Protein AF-A0A5E4GLJ3-F1 (afdb_monomer_lite)

Organism: Prunus dulcis (NCBI:txid3755)

Foldseek 3Di:
DLVVLVVDPVQAPVVQLVVQLVVDPDPVSSLVSSLVSLCQQAQVDDADLQGGHPCGRVNHGNHRVCCCQQVVVLVVLVVVQVVVCVVVVHDRPNRVSRNVSRVSSVVRSND

Structure (mmCIF, N/CA/C/O backbone):
data_AF-A0A5E4GLJ3-F1
#
_entry.id   AF-A0A5E4GLJ3-F1
#
loop_
_atom_site.group_PDB
_atom_site.id
_atom_site.type_symbol
_atom_site.label_atom_id
_atom_site.label_alt_id
_atom_site.label_comp_id
_atom_site.label_asym_id
_atom_site.label_entity_id
_atom_site.label_seq_id
_atom_site.pdbx_PDB_ins_code
_atom_site.Cartn_x
_atom_site.Cartn_y
_atom_site.Cartn_z
_atom_site.occupancy
_atom_site.B_iso_or_equiv
_atom_site.auth_seq_id
_atom_site.auth_comp_id
_atom_site.auth_asym_id
_atom_site.auth_atom_id
_atom_site.pdbx_PDB_model_num
ATOM 1 N N . MET A 1 1 ? -8.392 -13.514 -8.038 1.00 91.56 1 MET A N 1
ATOM 2 C CA . MET A 1 1 ? -7.727 -13.614 -6.720 1.00 91.56 1 MET A CA 1
ATOM 3 C C . MET A 1 1 ? -8.445 -12.783 -5.664 1.00 91.56 1 MET A C 1
ATOM 5 O O . MET A 1 1 ? -8.889 -13.377 -4.698 1.00 91.56 1 MET A O 1
ATOM 9 N N . ASP A 1 2 ? -8.632 -11.467 -5.840 1.00 94.38 2 ASP A N 1
ATOM 10 C CA . ASP A 1 2 ? -9.341 -10.635 -4.840 1.00 94.38 2 ASP A CA 1
ATOM 11 C C . ASP A 1 2 ? -10.754 -11.165 -4.513 1.00 94.38 2 ASP A C 1
ATOM 13 O O . ASP A 1 2 ? -11.075 -11.374 -3.351 1.00 94.38 2 ASP A O 1
ATOM 17 N N . THR A 1 3 ? -11.525 -11.554 -5.537 1.00 96.38 3 THR A N 1
ATOM 18 C CA . THR A 1 3 ? -12.841 -12.208 -5.386 1.00 96.38 3 THR A CA 1
ATOM 19 C C . THR A 1 3 ? -12.806 -13.492 -4.555 1.00 96.38 3 THR A C 1
ATOM 21 O O . THR A 1 3 ? -13.757 -13.768 -3.841 1.00 96.38 3 THR A O 1
ATOM 24 N N . LEU A 1 4 ? -11.724 -14.274 -4.629 1.00 97.19 4 LEU A N 1
ATOM 25 C CA . LEU A 1 4 ? -11.583 -15.500 -3.835 1.00 97.19 4 LEU A CA 1
ATOM 26 C C . LEU A 1 4 ? -11.327 -15.166 -2.360 1.00 97.19 4 LEU A C 1
ATOM 28 O O . LEU A 1 4 ? -11.896 -15.796 -1.477 1.00 97.19 4 LEU A O 1
ATOM 32 N N . LEU A 1 5 ? -10.490 -14.158 -2.096 1.00 97.25 5 LEU A N 1
ATOM 33 C CA . LEU A 1 5 ? -10.228 -13.670 -0.739 1.00 97.25 5 LEU A CA 1
ATOM 34 C C . LEU A 1 5 ? -11.485 -13.053 -0.111 1.00 97.25 5 LEU A C 1
ATOM 36 O O . LEU A 1 5 ? -11.683 -13.165 1.092 1.00 97.25 5 LEU A O 1
ATOM 40 N N . ALA A 1 6 ? -12.363 -12.464 -0.926 1.00 97.38 6 ALA A N 1
ATOM 41 C CA . ALA A 1 6 ? -13.636 -11.910 -0.473 1.00 97.38 6 ALA A CA 1
ATOM 42 C C . ALA A 1 6 ? -14.611 -12.965 0.092 1.00 97.38 6 ALA A C 1
ATOM 44 O O . ALA A 1 6 ? -15.587 -12.601 0.738 1.00 97.38 6 ALA A O 1
ATOM 45 N N . CYS A 1 7 ? -14.369 -14.261 -0.135 1.00 97.44 7 CYS A N 1
ATOM 46 C CA . CYS A 1 7 ? -15.254 -15.340 0.310 1.00 97.44 7 CYS A CA 1
ATOM 47 C C . CYS A 1 7 ? -15.094 -15.727 1.791 1.00 97.44 7 CYS A C 1
ATOM 49 O O . CYS A 1 7 ? -15.768 -16.652 2.239 1.00 97.44 7 CYS A O 1
ATOM 51 N N . HIS A 1 8 ? -14.195 -15.087 2.544 1.00 96.56 8 HIS A N 1
ATOM 52 C CA . HIS A 1 8 ? -13.968 -15.415 3.950 1.00 96.56 8 HIS A CA 1
ATOM 53 C C . HIS A 1 8 ? -13.561 -14.176 4.758 1.00 96.56 8 HIS A C 1
ATOM 55 O O . HIS A 1 8 ? -12.593 -13.495 4.418 1.00 96.56 8 HIS A O 1
ATOM 61 N N . ASP A 1 9 ? -14.237 -13.939 5.884 1.00 94.94 9 ASP A N 1
ATOM 62 C CA . ASP A 1 9 ? -14.085 -12.723 6.700 1.00 94.94 9 ASP A CA 1
ATOM 63 C C . ASP A 1 9 ? -12.646 -12.468 7.170 1.00 94.94 9 ASP A C 1
ATOM 65 O O . ASP A 1 9 ? -12.176 -11.331 7.187 1.00 94.94 9 ASP A O 1
ATOM 69 N N . GLY A 1 10 ? -11.900 -13.535 7.476 1.00 96.31 10 GLY A N 1
ATOM 70 C CA . GLY A 1 10 ? -10.483 -13.463 7.861 1.00 96.31 10 GLY A CA 1
ATOM 71 C C . GLY A 1 10 ? -9.532 -12.917 6.782 1.00 96.31 10 GLY A C 1
ATOM 72 O O . GLY A 1 10 ? -8.367 -12.643 7.077 1.00 96.31 10 GLY A O 1
ATOM 73 N N . PHE A 1 11 ? -10.009 -12.746 5.545 1.00 97.88 11 PHE A N 1
ATOM 74 C CA . PHE A 1 11 ? -9.249 -12.156 4.447 1.00 97.88 11 PHE A CA 1
ATOM 75 C C . PHE A 1 11 ? -9.824 -10.820 3.966 1.00 97.88 11 PHE A C 1
ATOM 77 O O . PHE A 1 11 ? -9.470 -10.364 2.882 1.00 97.88 11 PHE A O 1
ATOM 84 N N . LEU A 1 12 ? -10.686 -10.160 4.736 1.00 98.12 12 LEU A N 1
ATOM 85 C CA . LEU A 1 12 ? -11.225 -8.852 4.369 1.00 98.12 12 LEU A CA 1
ATOM 86 C C . LEU A 1 12 ? -10.387 -7.719 4.977 1.00 98.12 12 LEU A C 1
ATOM 88 O O . LEU A 1 12 ? -10.102 -7.712 6.171 1.00 98.12 12 LEU A O 1
ATOM 92 N N . LEU A 1 13 ? -10.044 -6.708 4.171 1.00 98.00 13 LEU A N 1
ATOM 93 C CA . LEU A 1 13 ? -9.385 -5.491 4.665 1.00 98.00 13 LEU A CA 1
ATOM 94 C C . LEU A 1 13 ? -10.318 -4.642 5.546 1.00 98.00 13 LEU A C 1
ATOM 96 O O . LEU A 1 13 ? -9.864 -4.019 6.501 1.00 98.00 13 LEU A O 1
ATOM 100 N N . GLY A 1 14 ? -11.614 -4.608 5.222 1.00 97.50 14 GLY A N 1
ATOM 101 C CA . GLY A 1 14 ? -12.604 -3.763 5.900 1.00 97.50 14 GLY A CA 1
ATOM 102 C C . GLY A 1 14 ? -12.608 -3.934 7.424 1.00 97.50 14 GLY A C 1
ATOM 103 O O . GLY A 1 14 ? -12.381 -2.952 8.123 1.00 97.50 14 GLY A O 1
ATOM 104 N N . PRO A 1 15 ? -12.769 -5.158 7.960 1.00 97.88 15 PRO A N 1
ATOM 105 C CA . PRO A 1 15 ? -12.748 -5.399 9.402 1.00 97.88 15 PRO A CA 1
ATOM 106 C C . PRO A 1 15 ? -11.505 -4.863 10.121 1.00 97.88 15 PRO A C 1
ATOM 108 O O . PRO A 1 15 ? -11.629 -4.359 11.235 1.00 97.88 15 PRO A O 1
ATOM 111 N N . TRP A 1 16 ? -10.323 -4.924 9.499 1.00 97.88 16 TRP A N 1
ATOM 112 C CA . TRP A 1 16 ? -9.094 -4.359 10.065 1.00 97.88 16 TRP A CA 1
ATOM 113 C C . TRP A 1 16 ? -9.168 -2.834 10.194 1.00 97.88 16 TRP A C 1
ATOM 115 O O . TRP A 1 16 ? -8.916 -2.294 11.271 1.00 97.88 16 TRP A O 1
ATOM 125 N N . LEU A 1 17 ? -9.561 -2.148 9.118 1.00 97.81 17 LEU A N 1
ATOM 126 C CA . LEU A 1 17 ? -9.660 -0.687 9.100 1.00 97.81 17 LEU A CA 1
ATOM 127 C C . LEU A 1 17 ? -10.767 -0.183 10.032 1.00 97.81 17 LEU A C 1
ATOM 129 O O . LEU A 1 17 ? -10.545 0.734 10.816 1.00 97.81 17 LEU A O 1
ATOM 133 N N . GLU A 1 18 ? -11.934 -0.826 10.005 1.00 98.12 18 GLU A N 1
ATOM 134 C CA . GLU A 1 18 ? -13.056 -0.475 10.879 1.00 98.12 18 GLU A CA 1
ATOM 135 C C . GLU A 1 18 ? -12.731 -0.713 12.357 1.00 98.12 18 GLU A C 1
ATOM 137 O O . GLU A 1 18 ? -13.144 0.063 13.216 1.00 98.12 18 GLU A O 1
ATOM 142 N N . SER A 1 19 ? -11.961 -1.756 12.678 1.00 98.00 19 SER A N 1
ATOM 143 C CA . SER A 1 19 ? -11.528 -1.995 14.060 1.00 98.00 19 SER A CA 1
ATOM 144 C C . SER A 1 19 ? -10.575 -0.909 14.552 1.00 98.00 19 SER A C 1
ATOM 146 O O . SER A 1 19 ? -10.700 -0.486 15.696 1.00 98.00 19 SER A O 1
ATOM 148 N N . ALA A 1 20 ? -9.664 -0.426 13.699 1.00 98.06 20 ALA A N 1
ATOM 149 C CA . ALA A 1 20 ? -8.774 0.679 14.045 1.00 98.06 20 ALA A CA 1
ATOM 150 C C . ALA A 1 20 ? -9.557 1.979 14.278 1.00 98.06 20 ALA A C 1
ATOM 152 O O . ALA A 1 20 ? -9.369 2.632 15.301 1.00 98.06 20 ALA A O 1
ATOM 153 N N . LYS A 1 21 ? -10.487 2.316 13.380 1.00 98.00 21 LYS A N 1
ATOM 154 C CA . LYS A 1 21 ? -11.320 3.521 13.488 1.00 98.00 21 LYS A CA 1
ATOM 155 C C . LYS A 1 21 ? -12.201 3.552 14.729 1.00 98.00 21 LYS A C 1
ATOM 157 O O . LYS A 1 21 ? -12.317 4.590 15.363 1.00 98.00 21 LYS A O 1
ATOM 162 N N . LYS A 1 22 ? -12.758 2.410 15.141 1.00 98.38 22 LYS A N 1
ATOM 163 C CA . LYS A 1 22 ? -13.583 2.303 16.360 1.00 98.38 22 LYS A CA 1
ATOM 164 C C . LYS A 1 22 ? -12.847 2.652 17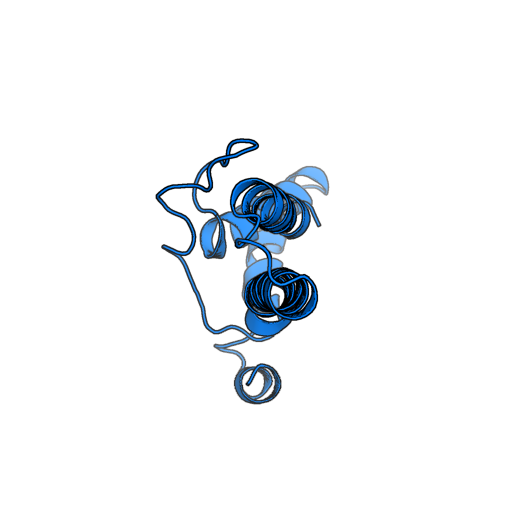.657 1.00 98.38 22 LYS A C 1
ATOM 166 O O . LYS A 1 22 ? -13.502 2.822 18.680 1.00 98.38 22 LYS A O 1
ATOM 171 N N . LEU A 1 23 ? -11.515 2.720 17.638 1.00 98.25 23 LEU A N 1
ATOM 172 C CA . LEU A 1 23 ? -10.717 3.146 18.790 1.00 98.25 23 LEU A CA 1
ATOM 173 C C . LEU A 1 23 ? -10.611 4.675 18.905 1.00 98.25 23 LEU A C 1
ATOM 175 O O . LEU A 1 23 ? -10.150 5.163 19.936 1.00 98.25 23 LEU A O 1
ATOM 179 N N . ALA A 1 24 ? -10.987 5.419 17.863 1.00 98.31 24 ALA A N 1
ATOM 180 C CA . ALA A 1 24 ? -10.898 6.871 17.827 1.00 98.31 24 ALA A CA 1
ATOM 181 C C . ALA A 1 24 ? -11.972 7.540 18.697 1.00 98.31 24 ALA A C 1
ATOM 183 O O . ALA A 1 24 ? -13.084 7.034 18.847 1.00 98.31 24 ALA A O 1
ATOM 184 N N . GLN A 1 25 ? -11.632 8.702 19.254 1.00 98.25 25 GLN A N 1
ATOM 185 C CA . GLN A 1 25 ? -12.533 9.535 20.060 1.00 98.25 25 GLN A CA 1
ATOM 186 C C . GLN A 1 25 ? -13.119 10.714 19.272 1.00 98.25 25 GLN A C 1
ATOM 188 O O . GLN A 1 25 ? -14.099 11.315 19.708 1.00 98.25 25 GLN A O 1
ATOM 193 N N . ASP A 1 26 ? -12.528 11.036 18.122 1.00 98.19 26 ASP A N 1
ATOM 194 C CA . ASP A 1 26 ? -12.920 12.127 17.235 1.00 98.19 26 ASP A CA 1
ATOM 195 C C . ASP A 1 26 ? -12.529 11.819 15.775 1.00 98.19 26 ASP A C 1
ATOM 197 O O . ASP A 1 26 ? -11.817 10.850 15.491 1.00 98.19 26 ASP A O 1
ATOM 201 N N . GLU A 1 27 ? -13.003 12.646 14.840 1.00 97.50 27 GLU A N 1
ATOM 202 C CA . GLU A 1 27 ? -12.769 12.464 13.399 1.00 97.50 27 GLU A CA 1
ATOM 203 C C . GLU A 1 27 ? -11.288 12.555 13.000 1.00 97.50 27 GLU A C 1
ATOM 205 O O . GLU A 1 27 ? -10.875 11.971 11.995 1.00 97.50 27 GLU A O 1
ATOM 210 N N . GLU A 1 28 ? -10.477 1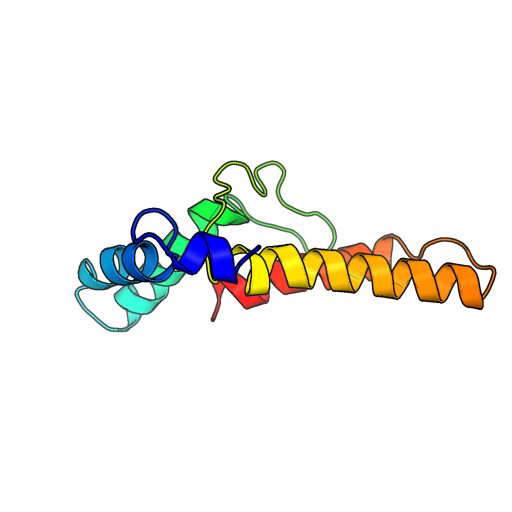3.305 13.747 1.00 97.50 28 GLU A N 1
ATOM 211 C CA . GLU A 1 28 ? -9.055 13.452 13.439 1.00 97.50 28 GLU A CA 1
ATOM 212 C C . GLU A 1 28 ? -8.294 12.187 13.841 1.00 97.50 28 GLU A C 1
ATOM 214 O O . GLU A 1 28 ? -7.493 11.656 13.066 1.00 97.50 28 GLU A O 1
ATOM 219 N N . GLN A 1 29 ? -8.613 11.633 15.012 1.00 97.94 29 GLN A N 1
ATOM 220 C CA . GLN A 1 29 ? -8.122 10.329 15.432 1.00 97.94 29 GLN A CA 1
ATOM 221 C C . GLN A 1 29 ? -8.592 9.212 14.501 1.00 97.94 29 GLN A C 1
ATOM 223 O O . GLN A 1 29 ? -7.808 8.311 14.219 1.00 97.94 29 GLN A O 1
ATOM 228 N N . GLU A 1 30 ? -9.823 9.266 13.985 1.00 97.94 30 GLU A N 1
ATOM 229 C CA . GLU A 1 30 ? -10.336 8.264 13.045 1.00 97.94 30 GLU A CA 1
ATOM 230 C C . GLU A 1 30 ? -9.459 8.192 11.788 1.00 97.94 30 GLU A C 1
ATOM 232 O O . GLU A 1 30 ? -8.973 7.116 11.422 1.00 97.94 30 GLU A O 1
ATOM 237 N N . LYS A 1 31 ? -9.163 9.352 11.185 1.00 96.50 31 LYS A N 1
ATOM 238 C CA . LYS A 1 31 ? -8.255 9.461 10.031 1.00 96.50 31 LYS A CA 1
ATOM 239 C C . LYS A 1 31 ? -6.848 8.984 10.374 1.00 96.50 31 LYS A C 1
ATOM 241 O O . LYS A 1 31 ? -6.254 8.219 9.613 1.00 96.50 31 LYS A O 1
ATOM 2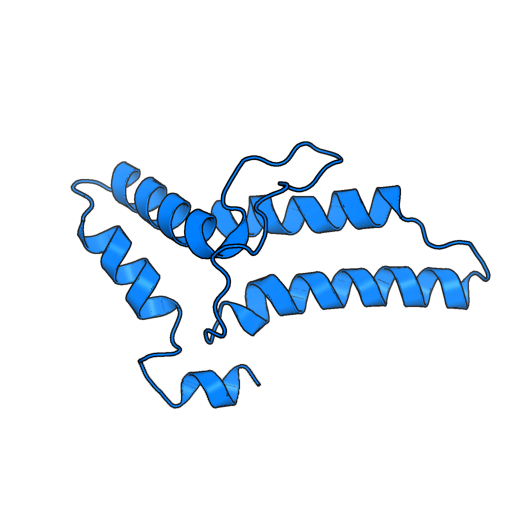46 N N . GLN A 1 32 ? -6.314 9.397 11.525 1.00 96.88 32 GLN A N 1
ATOM 247 C CA . GLN A 1 32 ? -4.978 8.992 11.965 1.00 96.88 32 GLN A CA 1
ATOM 248 C C . GLN A 1 32 ? -4.888 7.477 12.199 1.00 96.88 32 GLN A C 1
ATOM 250 O O . GLN A 1 32 ? -3.878 6.853 11.870 1.00 96.88 32 GLN A O 1
ATOM 255 N N . PHE A 1 33 ? -5.926 6.861 12.761 1.00 97.81 33 PHE A N 1
ATOM 256 C CA . PHE A 1 33 ? -5.944 5.432 13.067 1.00 97.81 33 PHE A CA 1
ATOM 257 C C . PHE A 1 33 ? -6.138 4.589 11.812 1.00 97.81 33 PHE A C 1
ATOM 259 O O . PHE A 1 33 ? -5.463 3.567 11.671 1.00 97.81 33 PHE A O 1
ATOM 266 N N . GLU A 1 34 ? -6.959 5.035 10.860 1.00 97.38 34 GLU A N 1
ATOM 267 C CA . GLU A 1 34 ? -7.020 4.402 9.544 1.00 97.38 34 GLU A CA 1
ATOM 268 C C . GLU A 1 34 ? -5.670 4.517 8.811 1.00 97.38 34 GLU A C 1
ATOM 270 O O . GLU A 1 34 ? -5.160 3.513 8.299 1.00 97.38 34 GLU A O 1
ATOM 275 N N . TRP A 1 35 ? -5.028 5.692 8.840 1.00 95.69 35 TRP A N 1
ATOM 276 C CA . TRP A 1 35 ? -3.688 5.889 8.276 1.00 95.69 35 TRP A CA 1
ATOM 277 C C . TRP A 1 35 ? -2.650 4.955 8.921 1.00 95.69 35 TRP A C 1
ATOM 279 O O . TRP A 1 35 ? -1.875 4.306 8.209 1.00 95.69 35 TRP A O 1
ATOM 289 N N . ASN A 1 36 ? -2.664 4.812 10.252 1.00 95.94 36 ASN A N 1
ATOM 290 C CA . ASN A 1 36 ? -1.793 3.887 10.987 1.00 95.94 36 ASN A CA 1
ATOM 291 C C . ASN A 1 36 ? -2.034 2.432 10.547 1.00 95.94 36 ASN A C 1
ATOM 293 O O . ASN A 1 36 ? -1.088 1.698 10.245 1.00 95.94 36 ASN A O 1
ATOM 297 N N . ALA A 1 37 ? -3.302 2.022 10.474 1.00 97.31 37 ALA A N 1
ATOM 298 C CA . ALA A 1 37 ? -3.712 0.669 10.112 1.00 97.31 37 ALA A CA 1
ATOM 299 C C . ALA A 1 37 ? -3.300 0.305 8.677 1.00 97.31 37 ALA A C 1
ATOM 301 O O . ALA A 1 37 ? -2.823 -0.807 8.430 1.00 97.31 37 ALA A O 1
ATOM 302 N N . ARG A 1 38 ? -3.437 1.242 7.730 1.00 96.62 38 ARG A N 1
ATOM 303 C CA . ARG A 1 38 ? -2.976 1.082 6.341 1.00 96.62 38 ARG A CA 1
ATOM 304 C C . ARG A 1 38 ? -1.454 1.024 6.265 1.00 96.62 38 ARG A C 1
ATOM 306 O O . ARG A 1 38 ? -0.916 0.149 5.585 1.00 96.62 38 ARG A O 1
ATOM 313 N N . THR A 1 39 ? -0.763 1.904 6.986 1.00 94.69 39 THR A N 1
ATOM 314 C CA . THR A 1 39 ? 0.704 1.979 7.004 1.00 94.69 39 THR A CA 1
ATOM 315 C C . THR A 1 39 ? 1.325 0.691 7.541 1.00 94.69 39 THR A C 1
ATOM 317 O O . THR A 1 39 ? 2.235 0.155 6.910 1.00 94.69 39 THR A O 1
ATOM 320 N N . GLN A 1 40 ? 0.794 0.120 8.626 1.00 95.50 40 GLN A N 1
ATOM 321 C CA . GLN A 1 40 ? 1.336 -1.098 9.242 1.00 95.50 40 GLN A CA 1
ATOM 322 C C . GLN A 1 40 ? 1.317 -2.325 8.312 1.00 95.50 40 GLN A C 1
ATOM 324 O O . GLN A 1 40 ? 2.195 -3.181 8.399 1.00 95.50 40 GLN A O 1
ATOM 329 N N . ILE A 1 41 ? 0.341 -2.432 7.409 1.00 96.25 41 ILE A N 1
ATOM 330 C CA . ILE A 1 41 ? 0.232 -3.576 6.484 1.00 96.25 41 ILE A CA 1
ATOM 331 C C . ILE A 1 41 ? 0.849 -3.306 5.105 1.00 96.25 41 ILE A C 1
ATOM 333 O O . ILE A 1 41 ? 0.826 -4.181 4.239 1.00 96.25 41 ILE A O 1
ATOM 337 N N . THR A 1 42 ? 1.394 -2.104 4.887 1.00 94.44 42 THR A N 1
ATOM 338 C CA . THR A 1 42 ? 1.982 -1.686 3.609 1.00 94.44 42 THR A CA 1
ATOM 339 C C . THR A 1 42 ? 3.375 -1.100 3.804 1.00 94.44 42 THR A C 1
ATOM 341 O O . THR A 1 42 ? 4.365 -1.803 3.653 1.00 94.44 42 THR A O 1
ATOM 344 N N . LEU A 1 43 ? 3.469 0.181 4.132 1.00 91.50 43 LEU A N 1
ATOM 345 C CA . LEU A 1 43 ? 4.692 0.964 4.097 1.00 91.50 43 LEU A CA 1
ATOM 346 C C . LEU A 1 43 ? 5.615 0.715 5.305 1.00 91.50 43 LEU A C 1
ATOM 348 O O . LEU A 1 43 ? 6.836 0.676 5.150 1.00 91.50 43 LEU A O 1
ATOM 352 N N . TRP A 1 44 ? 5.026 0.513 6.484 1.00 91.38 44 TRP A N 1
ATOM 353 C CA . TRP A 1 44 ? 5.675 0.333 7.790 1.00 91.38 44 TRP A CA 1
ATOM 354 C C . TRP A 1 44 ? 6.504 1.517 8.313 1.00 91.38 44 TRP A C 1
ATOM 356 O O . TRP A 1 44 ? 6.451 1.815 9.501 1.00 91.38 44 TRP A O 1
ATOM 366 N N . PHE A 1 45 ? 7.268 2.179 7.451 1.00 85.00 45 PHE A N 1
ATOM 367 C CA . PHE A 1 45 ? 8.175 3.279 7.774 1.00 85.00 45 PHE A CA 1
ATOM 368 C C . PHE A 1 45 ? 8.287 4.238 6.587 1.00 85.00 45 PHE A C 1
ATOM 370 O O . PHE A 1 45 ? 7.969 3.842 5.475 1.00 85.00 45 PHE A O 1
ATOM 377 N N . ASP A 1 46 ? 8.738 5.470 6.786 1.00 85.19 46 ASP A N 1
ATOM 378 C CA . ASP A 1 46 ? 8.657 6.517 5.764 1.00 85.19 46 ASP A CA 1
ATOM 379 C C . ASP A 1 46 ? 9.379 6.199 4.439 1.00 85.19 46 ASP A C 1
ATOM 381 O O . ASP A 1 46 ? 10.415 5.531 4.387 1.00 85.19 46 ASP A O 1
ATOM 385 N N . ASN A 1 47 ? 8.816 6.730 3.349 1.00 87.69 47 ASN A N 1
ATOM 386 C CA . ASN A 1 47 ? 9.452 6.807 2.034 1.00 87.69 47 ASN A CA 1
ATOM 387 C C . ASN A 1 47 ? 10.141 8.165 1.849 1.00 87.69 47 ASN A C 1
ATOM 389 O O . ASN A 1 47 ? 9.724 9.177 2.413 1.00 87.69 47 ASN A O 1
ATOM 393 N N . THR A 1 48 ? 11.108 8.225 0.936 1.00 88.56 48 THR A N 1
ATOM 394 C CA . THR A 1 48 ? 11.512 9.484 0.296 1.00 88.56 48 THR A CA 1
ATOM 395 C C . THR A 1 48 ? 10.865 9.598 -1.086 1.00 88.56 48 THR A C 1
ATOM 397 O O . THR A 1 48 ? 10.195 8.683 -1.557 1.00 88.56 48 THR A O 1
ATOM 400 N N . LYS A 1 49 ? 11.082 10.713 -1.796 1.00 84.50 49 LYS A N 1
ATOM 401 C CA . LYS A 1 49 ? 10.574 10.873 -3.174 1.00 84.50 49 LYS A CA 1
ATOM 402 C C . LYS A 1 49 ? 11.128 9.832 -4.154 1.00 84.50 49 LYS A C 1
ATOM 404 O O . LYS A 1 49 ? 10.534 9.633 -5.213 1.00 84.50 49 LYS A O 1
ATOM 409 N N . GLU A 1 50 ? 12.270 9.225 -3.841 1.00 86.31 50 GLU A N 1
ATOM 410 C CA . GLU A 1 50 ? 12.999 8.336 -4.754 1.00 86.31 50 GLU A CA 1
ATOM 411 C C . GLU A 1 50 ? 13.255 6.948 -4.169 1.00 86.31 50 GLU A C 1
ATOM 413 O O . GLU A 1 50 ? 13.496 6.002 -4.919 1.00 86.31 50 GLU A O 1
ATOM 418 N N . GLU A 1 51 ? 13.153 6.801 -2.851 1.00 89.25 51 GLU A N 1
ATOM 419 C CA . GLU A 1 51 ? 13.430 5.558 -2.151 1.00 89.25 51 GLU A CA 1
ATOM 420 C C . GLU A 1 51 ? 12.208 5.106 -1.371 1.00 89.25 51 GLU A C 1
ATOM 422 O O . GLU A 1 51 ? 11.639 5.841 -0.564 1.00 89.25 51 GLU A O 1
ATOM 427 N N . ALA A 1 52 ? 11.813 3.865 -1.632 1.00 88.38 52 ALA A N 1
ATOM 428 C CA . ALA A 1 52 ? 10.797 3.218 -0.837 1.00 88.38 52 ALA A CA 1
ATOM 429 C C . ALA A 1 52 ? 11.403 2.729 0.480 1.00 88.38 52 ALA A C 1
ATOM 431 O O . ALA A 1 52 ? 12.563 2.312 0.514 1.00 88.38 52 ALA A O 1
ATOM 432 N N . SER A 1 53 ? 10.587 2.690 1.523 1.00 89.75 53 SER A N 1
ATOM 433 C CA . SER A 1 53 ? 10.936 2.144 2.825 1.00 89.75 53 SER A CA 1
ATOM 434 C C . SER A 1 53 ? 11.605 0.775 2.726 1.00 89.75 53 SER A C 1
ATOM 436 O O . SER A 1 53 ? 11.192 -0.111 1.961 1.00 89.75 53 SER A O 1
ATOM 438 N N . LEU A 1 54 ? 12.633 0.577 3.550 1.00 91.75 54 LEU A N 1
ATOM 439 C CA . LEU A 1 54 ? 13.285 -0.722 3.714 1.00 91.75 54 LEU A CA 1
ATOM 440 C C . LEU A 1 54 ? 12.354 -1.753 4.364 1.00 91.75 54 LEU A C 1
ATOM 442 O O . LEU A 1 54 ? 12.523 -2.944 4.129 1.00 91.75 54 LEU A O 1
ATOM 446 N N . LEU A 1 55 ? 11.352 -1.295 5.120 1.00 93.38 55 LEU A N 1
ATOM 447 C CA . LEU A 1 55 ? 10.357 -2.138 5.786 1.00 93.38 55 LEU A CA 1
ATOM 448 C C . LEU A 1 55 ? 9.057 -2.280 4.983 1.00 93.38 55 LEU A C 1
ATOM 450 O O . LEU A 1 55 ? 8.097 -2.885 5.464 1.00 93.38 55 LEU A O 1
ATOM 454 N N . ARG A 1 56 ? 9.013 -1.760 3.749 1.00 92.81 56 ARG A N 1
ATOM 455 C CA . ARG A 1 56 ? 7.845 -1.914 2.875 1.00 92.81 56 ARG A CA 1
ATOM 456 C C . ARG A 1 56 ? 7.469 -3.390 2.733 1.00 92.81 56 ARG A C 1
ATOM 458 O O . ARG A 1 56 ? 8.321 -4.260 2.572 1.00 92.81 56 ARG A O 1
ATOM 465 N N . ASP A 1 57 ? 6.173 -3.646 2.752 1.00 94.12 57 ASP A N 1
ATOM 466 C CA . ASP A 1 57 ? 5.544 -4.958 2.672 1.00 94.12 57 ASP A CA 1
ATOM 467 C C . ASP A 1 57 ? 5.951 -5.946 3.793 1.00 94.12 57 ASP A C 1
ATOM 469 O O . ASP A 1 57 ? 5.571 -7.115 3.722 1.00 94.12 57 ASP A O 1
ATOM 473 N N . TYR A 1 58 ? 6.635 -5.512 4.864 1.00 96.38 58 TYR A N 1
ATOM 474 C CA . TYR A 1 58 ? 6.955 -6.375 6.016 1.00 96.38 58 TYR A CA 1
ATOM 475 C C . TYR A 1 58 ? 5.684 -6.919 6.685 1.00 96.38 58 TYR A C 1
ATOM 477 O O . TYR A 1 58 ? 5.564 -8.109 6.965 1.00 96.38 58 TYR A O 1
ATOM 485 N N . GLY A 1 59 ? 4.687 -6.052 6.871 1.00 95.75 59 GLY A N 1
ATOM 486 C CA . GLY A 1 59 ? 3.386 -6.402 7.438 1.00 95.75 59 GLY A CA 1
ATOM 487 C C . GLY A 1 59 ? 2.360 -6.935 6.435 1.00 95.75 59 GLY A C 1
ATOM 488 O O . GLY A 1 59 ? 1.172 -6.920 6.767 1.00 95.75 59 GLY A O 1
ATOM 489 N N . ASN A 1 60 ? 2.770 -7.375 5.236 1.00 96.31 60 ASN A N 1
ATOM 490 C CA . ASN A 1 60 ? 1.847 -7.710 4.144 1.00 96.31 60 ASN A CA 1
ATOM 491 C C . ASN A 1 60 ? 0.738 -8.704 4.536 1.00 96.31 60 ASN A C 1
ATOM 493 O O . ASN A 1 60 ? 0.870 -9.507 5.469 1.00 96.31 60 ASN A O 1
ATOM 497 N N . LYS A 1 61 ? -0.377 -8.626 3.800 1.00 97.38 61 LYS A N 1
ATOM 498 C CA . LYS A 1 61 ? -1.535 -9.516 3.922 1.00 97.38 61 LYS A CA 1
ATOM 499 C C . LYS A 1 61 ? -2.127 -9.801 2.546 1.00 97.38 61 LYS A C 1
ATOM 501 O O . LYS A 1 61 ? -2.185 -8.920 1.690 1.00 97.38 61 LYS A O 1
ATOM 506 N N . TYR A 1 62 ? -2.650 -11.008 2.366 1.00 96.19 62 TYR A N 1
ATOM 507 C CA . TYR A 1 62 ? -3.512 -11.340 1.234 1.00 96.19 62 TYR A CA 1
ATOM 508 C C . TYR A 1 62 ? -4.960 -11.057 1.612 1.00 96.19 62 TYR A C 1
ATOM 510 O O . TYR A 1 62 ? -5.723 -11.970 1.912 1.00 96.19 62 TYR A O 1
ATOM 518 N N . TRP A 1 63 ? -5.316 -9.775 1.642 1.00 98.19 63 TRP A N 1
ATOM 519 C CA . TRP A 1 63 ? -6.675 -9.338 1.945 1.00 98.19 63 TRP A CA 1
ATOM 520 C C . TRP A 1 63 ? -7.387 -8.797 0.709 1.00 98.19 63 TRP A C 1
ATOM 522 O O . TRP A 1 63 ? -6.793 -8.063 -0.087 1.00 98.19 63 TRP A O 1
ATOM 532 N N . SER A 1 64 ? -8.667 -9.139 0.568 1.00 98.12 64 SER A N 1
ATOM 533 C CA . SER A 1 64 ? -9.572 -8.536 -0.405 1.00 98.12 64 SER A CA 1
ATOM 534 C C . SER A 1 64 ? -9.620 -7.026 -0.203 1.00 98.12 64 SER A C 1
ATOM 536 O O . SER A 1 64 ? -9.611 -6.526 0.927 1.00 98.12 64 SER A O 1
ATOM 538 N N . GLY A 1 65 ? -9.600 -6.290 -1.308 1.00 96.31 65 GLY A N 1
ATOM 539 C CA . GLY A 1 65 ? -9.493 -4.838 -1.331 1.00 96.31 65 GLY A CA 1
ATOM 540 C C . GLY A 1 65 ? -8.047 -4.348 -1.246 1.00 96.31 65 GLY A C 1
ATOM 541 O O . GLY A 1 65 ? -7.674 -3.469 -2.023 1.00 96.31 65 GLY A O 1
ATOM 542 N N . LEU A 1 66 ? -7.199 -4.932 -0.390 1.00 96.69 66 LEU A N 1
ATOM 543 C CA . LEU A 1 66 ? -5.765 -4.612 -0.358 1.00 96.69 66 LEU A CA 1
ATOM 544 C C . LEU A 1 66 ? -5.060 -5.148 -1.614 1.00 96.69 66 LEU A C 1
ATOM 546 O O . LEU A 1 66 ? -4.271 -4.437 -2.244 1.00 96.69 66 LEU A O 1
ATOM 550 N N . LEU A 1 67 ? -5.366 -6.387 -2.011 1.00 95.50 67 LEU A N 1
ATOM 551 C CA . LEU A 1 67 ? -4.765 -7.015 -3.185 1.00 95.50 67 LEU A CA 1
ATOM 552 C C . LEU A 1 67 ? -5.079 -6.233 -4.461 1.00 95.50 67 LEU A C 1
ATOM 554 O O . LEU A 1 67 ? -4.157 -5.896 -5.200 1.00 95.50 67 LEU A O 1
ATOM 558 N N . GLN A 1 68 ? -6.339 -5.880 -4.700 1.00 94.31 68 GLN A N 1
ATOM 559 C CA . GLN A 1 68 ? -6.710 -5.092 -5.874 1.00 94.31 68 GLN A CA 1
ATOM 560 C C . GLN A 1 68 ? -6.170 -3.651 -5.826 1.00 94.31 68 GLN A C 1
ATOM 562 O O . GLN A 1 68 ? -5.561 -3.185 -6.794 1.00 94.31 68 GLN A O 1
ATOM 567 N N . ASN A 1 69 ? -6.385 -2.929 -4.721 1.00 94.12 69 ASN A N 1
ATOM 568 C CA . ASN A 1 69 ? -6.180 -1.477 -4.700 1.00 94.12 69 ASN A CA 1
ATOM 569 C C . ASN A 1 69 ? -4.738 -1.050 -4.438 1.00 94.12 69 ASN A C 1
ATOM 571 O O . ASN A 1 69 ? -4.357 0.045 -4.848 1.00 94.12 69 ASN A O 1
ATOM 575 N N . TYR A 1 70 ? -3.932 -1.897 -3.800 1.00 95.06 70 TYR A N 1
ATOM 576 C CA . TYR A 1 70 ? -2.544 -1.581 -3.484 1.00 95.06 70 TYR A CA 1
ATOM 577 C C . TYR A 1 70 ? -1.571 -2.446 -4.293 1.00 95.06 70 TYR A C 1
ATOM 579 O O . TYR A 1 70 ? -0.823 -1.918 -5.117 1.00 95.06 70 TYR A O 1
ATOM 587 N N . TYR A 1 71 ? -1.602 -3.773 -4.148 1.00 95.75 71 TYR A N 1
ATOM 588 C CA . TYR A 1 71 ? -0.684 -4.654 -4.888 1.00 95.75 71 TYR A CA 1
ATOM 589 C C . TYR A 1 71 ? -0.957 -4.642 -6.402 1.00 95.75 71 TYR A C 1
ATOM 591 O O . TYR A 1 71 ? -0.029 -4.499 -7.200 1.00 95.75 71 TYR A O 1
ATOM 599 N N . GLY A 1 72 ? -2.228 -4.712 -6.803 1.00 95.88 72 GLY A N 1
ATOM 600 C CA . GLY A 1 72 ? -2.649 -4.724 -8.203 1.00 95.88 72 GLY A CA 1
ATOM 601 C C . GLY A 1 72 ? -2.270 -3.443 -8.942 1.00 95.88 72 GLY A C 1
ATOM 602 O O . GLY A 1 72 ? -1.697 -3.501 -10.029 1.00 95.88 72 GLY A O 1
ATOM 603 N N . ARG A 1 73 ? -2.495 -2.275 -8.326 1.00 95.19 73 ARG A N 1
ATOM 604 C CA . ARG A 1 73 ? -2.088 -0.983 -8.910 1.00 95.19 73 ARG A CA 1
ATOM 605 C C . ARG A 1 73 ? -0.573 -0.869 -9.077 1.00 95.19 73 ARG A C 1
ATOM 607 O O . ARG A 1 73 ? -0.112 -0.374 -10.103 1.00 95.19 73 ARG A O 1
ATOM 614 N N . ARG A 1 74 ? 0.205 -1.367 -8.112 1.00 95.44 74 ARG A N 1
ATOM 615 C CA . ARG A 1 74 ? 1.675 -1.394 -8.193 1.00 95.44 74 ARG A CA 1
ATOM 616 C C . ARG A 1 74 ? 2.175 -2.266 -9.345 1.00 95.44 74 ARG A C 1
ATOM 618 O O . ARG A 1 74 ? 3.064 -1.838 -10.082 1.00 95.44 74 ARG A O 1
ATOM 625 N N . ALA A 1 75 ? 1.580 -3.444 -9.534 1.00 96.44 75 ALA A N 1
ATOM 626 C CA . ALA A 1 75 ? 1.887 -4.315 -10.667 1.00 96.44 75 ALA A CA 1
ATOM 627 C C . ALA A 1 75 ? 1.505 -3.662 -12.007 1.00 96.44 75 ALA A C 1
ATOM 629 O O . ALA A 1 75 ? 2.299 -3.677 -12.944 1.00 96.44 75 ALA A O 1
ATOM 630 N N . ALA A 1 76 ? 0.334 -3.022 -12.085 1.00 97.25 76 ALA A N 1
ATOM 631 C CA . ALA A 1 76 ? -0.125 -2.351 -13.300 1.00 97.25 76 ALA A CA 1
ATOM 632 C C . ALA A 1 76 ? 0.850 -1.259 -13.777 1.00 97.25 76 ALA A C 1
ATOM 634 O O . ALA A 1 76 ? 1.160 -1.194 -14.965 1.00 97.25 76 ALA A O 1
ATOM 635 N N . ILE A 1 77 ? 1.391 -0.441 -12.865 1.00 97.50 77 ILE A N 1
ATOM 636 C CA . ILE A 1 77 ? 2.379 0.588 -13.231 1.00 97.50 77 ILE A CA 1
ATOM 637 C C . ILE A 1 77 ? 3.693 -0.040 -13.705 1.00 97.50 77 ILE A C 1
ATOM 639 O O . ILE A 1 77 ? 4.290 0.454 -14.656 1.00 97.50 77 ILE A O 1
ATOM 643 N N . TYR A 1 78 ? 4.138 -1.145 -13.105 1.00 97.62 78 TYR A N 1
ATOM 644 C CA . TYR A 1 78 ? 5.307 -1.867 -13.615 1.00 97.62 78 TYR A CA 1
ATOM 645 C C . TYR A 1 78 ? 5.104 -2.340 -15.061 1.00 97.62 78 TYR A C 1
ATOM 647 O O . TYR A 1 78 ? 5.928 -2.033 -15.922 1.00 97.62 78 TYR A O 1
ATOM 655 N N . PHE A 1 79 ? 3.978 -2.999 -15.354 1.00 98.31 79 PHE A N 1
ATOM 656 C CA . PHE A 1 79 ? 3.681 -3.471 -16.709 1.00 98.31 79 PHE A CA 1
ATOM 657 C C . PHE A 1 79 ? 3.493 -2.334 -17.714 1.00 98.31 79 PHE A C 1
ATOM 659 O O . PHE A 1 79 ? 3.936 -2.466 -18.852 1.00 98.31 79 PHE A O 1
ATOM 666 N N . LYS A 1 80 ? 2.914 -1.201 -17.301 1.00 98.31 80 LYS A N 1
ATOM 667 C CA . LYS A 1 80 ? 2.825 0.014 -18.125 1.00 98.31 80 LYS A CA 1
ATOM 668 C C . LYS A 1 80 ? 4.212 0.466 -18.593 1.00 98.31 80 LYS A C 1
ATOM 670 O O . LYS A 1 80 ? 4.422 0.620 -19.790 1.00 98.31 80 LYS A O 1
ATOM 675 N N . TYR A 1 81 ? 5.156 0.649 -17.669 1.00 98.38 81 TYR A N 1
ATOM 676 C CA . TYR A 1 81 ? 6.514 1.089 -18.014 1.00 98.38 81 TYR A CA 1
ATOM 677 C C . TYR A 1 81 ? 7.276 0.044 -18.829 1.00 98.38 81 TYR A C 1
ATOM 679 O O . TYR A 1 81 ? 7.981 0.402 -19.766 1.00 98.38 81 TYR A O 1
ATOM 687 N N . LEU A 1 82 ? 7.114 -1.240 -18.498 1.00 98.44 82 LEU A N 1
ATOM 688 C CA . LEU A 1 82 ? 7.756 -2.327 -19.233 1.00 98.44 82 LEU A CA 1
ATOM 689 C C . LEU A 1 82 ? 7.27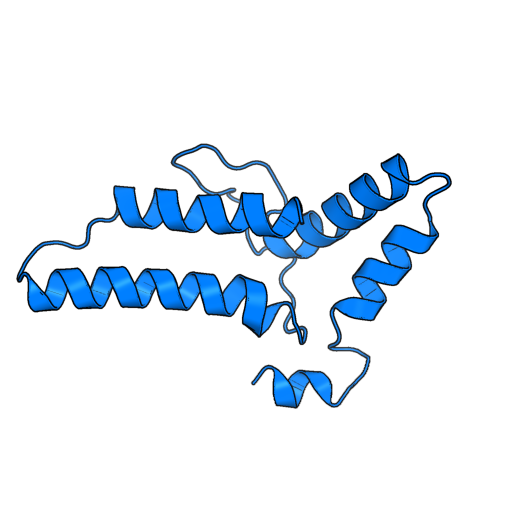8 -2.373 -20.689 1.00 98.44 82 LEU A C 1
ATOM 691 O O . LEU A 1 82 ? 8.095 -2.467 -21.596 1.00 98.44 82 LEU A O 1
ATOM 695 N N . THR A 1 83 ? 5.966 -2.263 -20.902 1.00 98.50 83 THR A N 1
ATOM 696 C CA . THR A 1 83 ? 5.361 -2.259 -22.242 1.00 98.50 83 THR A CA 1
ATOM 697 C C . THR A 1 83 ? 5.847 -1.061 -23.052 1.00 98.50 83 THR A C 1
ATOM 699 O O . THR A 1 83 ? 6.298 -1.243 -24.175 1.00 98.50 83 THR A O 1
ATOM 702 N N . GLN A 1 84 ? 5.869 0.136 -22.454 1.00 98.38 84 GLN A N 1
ATOM 703 C CA . GLN A 1 84 ? 6.389 1.342 -23.109 1.00 98.38 84 GLN A CA 1
ATOM 704 C C . GLN A 1 84 ? 7.848 1.183 -23.548 1.00 98.38 84 GLN A C 1
ATOM 706 O O . GLN A 1 84 ? 8.182 1.505 -24.681 1.00 98.38 84 GLN A O 1
ATOM 711 N N . SER A 1 85 ? 8.712 0.648 -22.684 1.00 98.31 85 SER A N 1
ATOM 712 C CA . SER A 1 85 ? 10.115 0.409 -23.040 1.00 98.31 85 SER A CA 1
ATOM 713 C C . SER A 1 85 ? 10.273 -0.609 -24.172 1.00 98.31 85 SER A C 1
ATOM 715 O O . SER A 1 85 ? 11.117 -0.421 -25.044 1.00 98.31 85 SER A O 1
ATOM 717 N N . LEU A 1 86 ? 9.446 -1.660 -24.202 1.00 98.25 86 LEU A N 1
ATOM 718 C CA . LEU A 1 86 ? 9.455 -2.647 -25.287 1.00 98.25 86 LEU A CA 1
ATOM 719 C C . LEU A 1 86 ? 8.991 -2.047 -26.621 1.00 98.25 86 LEU A C 1
ATOM 721 O O . LEU A 1 86 ? 9.619 -2.296 -27.646 1.00 98.25 86 LEU A O 1
ATOM 725 N N . GLU A 1 87 ? 7.917 -1.257 -26.609 1.00 98.31 87 GLU A N 1
ATOM 726 C CA . GLU A 1 87 ? 7.363 -0.602 -27.802 1.00 98.31 87 GLU A CA 1
ATOM 727 C C . GLU A 1 87 ? 8.303 0.472 -28.366 1.00 98.31 87 GLU A C 1
ATOM 729 O O . GLU A 1 87 ? 8.459 0.590 -29.579 1.00 98.31 87 GLU A O 1
ATOM 734 N N . GLU A 1 88 ? 8.954 1.239 -27.489 1.00 97.56 88 GLU A N 1
ATOM 735 C CA . GLU A 1 88 ? 9.910 2.288 -27.859 1.00 97.56 88 GLU A CA 1
ATOM 736 C C . GLU A 1 88 ? 11.304 1.727 -28.214 1.00 97.56 88 GLU A C 1
ATOM 738 O O . GLU A 1 88 ? 12.135 2.456 -28.756 1.00 97.56 88 GLU A O 1
ATOM 743 N N . GLY A 1 89 ? 11.593 0.461 -27.886 1.00 97.81 89 GLY A N 1
ATOM 744 C CA . GLY A 1 89 ? 12.938 -0.115 -27.990 1.00 97.81 89 GLY A CA 1
ATOM 745 C C . GLY A 1 89 ? 13.956 0.564 -27.063 1.00 97.81 89 GLY A C 1
ATOM 746 O O . GLY A 1 89 ? 15.141 0.636 -27.392 1.00 97.81 89 GLY A O 1
ATOM 747 N N . SER A 1 90 ? 13.495 1.102 -25.932 1.00 97.31 90 SER A N 1
ATOM 748 C CA . SER A 1 90 ? 14.281 1.895 -24.985 1.00 97.31 90 SER A CA 1
ATOM 749 C C . SER A 1 90 ? 14.543 1.137 -23.679 1.00 97.31 90 SER A C 1
ATOM 751 O O . SER A 1 90 ? 13.895 0.137 -23.362 1.00 97.31 90 SER A O 1
ATOM 753 N N . GLU A 1 91 ? 15.513 1.601 -22.888 1.00 97.94 91 GLU A N 1
ATOM 754 C CA . GLU A 1 91 ? 15.742 1.040 -21.554 1.00 97.94 91 GLU A CA 1
ATOM 755 C C . GLU A 1 91 ? 14.559 1.311 -20.609 1.00 97.94 91 GLU A C 1
ATOM 757 O O . GLU A 1 91 ? 13.833 2.304 -20.728 1.00 97.94 91 GLU A O 1
ATOM 762 N N . PHE A 1 92 ? 14.385 0.441 -19.610 1.00 98.00 92 PHE A N 1
ATOM 763 C CA . PHE A 1 92 ? 13.372 0.637 -18.576 1.00 98.00 92 PHE A CA 1
ATOM 764 C C . PHE A 1 92 ? 13.638 1.927 -17.795 1.00 98.00 92 PHE A C 1
ATOM 766 O O . PHE A 1 92 ? 14.661 2.057 -17.118 1.00 98.00 92 PHE A O 1
ATOM 773 N N . ARG A 1 93 ? 12.681 2.865 -17.824 1.00 96.56 93 ARG A N 1
ATOM 774 C CA . ARG A 1 93 ? 12.752 4.158 -17.116 1.00 96.56 93 ARG A CA 1
ATOM 775 C C . ARG A 1 93 ? 12.608 3.988 -15.595 1.00 96.56 93 ARG A C 1
ATOM 777 O O . ARG A 1 93 ? 11.617 4.398 -14.990 1.00 96.56 93 ARG A O 1
ATOM 784 N N . LEU A 1 94 ? 13.613 3.379 -14.961 1.00 95.00 94 LEU A N 1
ATOM 785 C CA . LEU A 1 94 ? 13.580 2.918 -13.568 1.00 95.00 94 LEU A CA 1
ATOM 786 C C . LEU A 1 94 ? 13.269 4.034 -12.568 1.00 95.00 94 LEU A C 1
ATOM 788 O O . LEU A 1 94 ? 12.479 3.826 -11.647 1.00 95.00 94 LEU A O 1
ATOM 792 N N . LYS A 1 95 ? 13.884 5.211 -12.736 1.00 94.25 95 LYS A N 1
ATOM 793 C CA 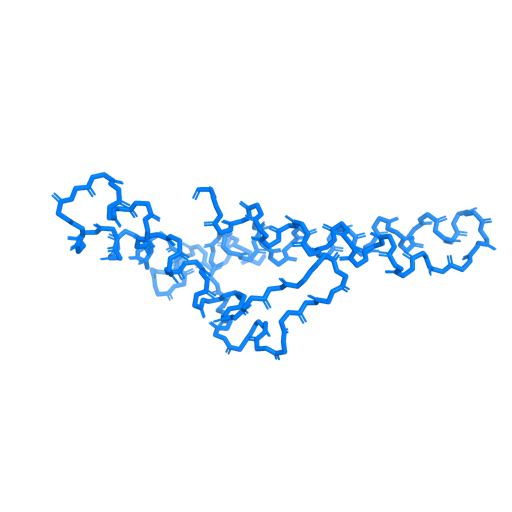. LYS A 1 95 ? 13.695 6.350 -11.824 1.00 94.25 95 LYS A CA 1
ATOM 794 C C . LYS A 1 95 ? 12.268 6.893 -11.885 1.00 94.25 95 LYS A C 1
ATOM 796 O O . LYS A 1 95 ? 11.671 7.153 -10.843 1.00 94.25 95 LYS A O 1
ATOM 801 N N . ASP A 1 96 ? 11.708 7.016 -13.085 1.00 95.56 96 ASP A N 1
ATOM 802 C CA . ASP A 1 96 ? 10.351 7.530 -13.277 1.00 95.56 96 ASP A CA 1
ATOM 803 C C . ASP A 1 96 ? 9.311 6.537 -12.769 1.00 95.56 96 ASP A C 1
ATOM 805 O O . ASP A 1 96 ? 8.436 6.915 -11.987 1.00 95.56 96 ASP A O 1
ATOM 809 N N . TRP A 1 97 ? 9.475 5.255 -13.117 1.00 96.19 97 TRP A N 1
ATOM 810 C CA . TRP A 1 97 ? 8.654 4.179 -12.570 1.00 96.19 97 TRP A CA 1
ATOM 811 C C . TRP A 1 97 ? 8.687 4.186 -11.043 1.00 96.19 97 TRP A C 1
ATOM 813 O O . TRP A 1 97 ? 7.635 4.167 -10.412 1.00 96.19 97 TRP A O 1
ATOM 823 N N . ARG A 1 98 ? 9.878 4.263 -10.432 1.00 94.69 98 ARG A N 1
ATOM 824 C CA . ARG A 1 98 ? 10.023 4.236 -8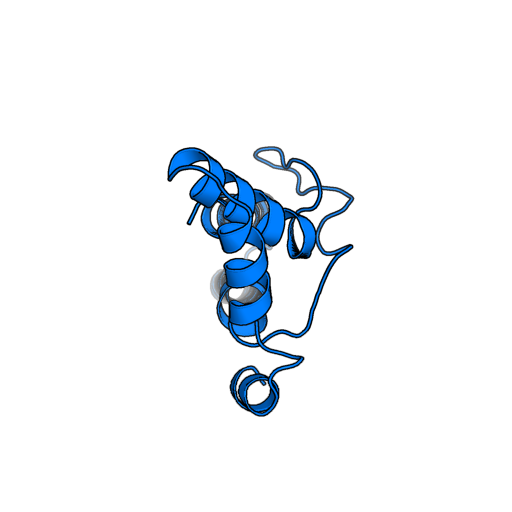.972 1.00 94.69 98 ARG A CA 1
ATOM 825 C C . ARG A 1 98 ? 9.324 5.419 -8.307 1.00 94.69 98 ARG A C 1
ATOM 827 O O . ARG A 1 98 ? 8.640 5.222 -7.308 1.00 94.69 98 ARG A O 1
ATOM 834 N N . ARG A 1 99 ? 9.434 6.623 -8.874 1.00 94.31 99 ARG A N 1
ATOM 835 C CA . ARG A 1 99 ? 8.721 7.812 -8.379 1.00 94.31 99 ARG A CA 1
ATOM 836 C C . ARG A 1 99 ? 7.201 7.655 -8.487 1.00 94.31 99 ARG A C 1
ATOM 838 O O . ARG A 1 99 ? 6.495 8.010 -7.547 1.00 94.31 99 ARG A O 1
ATOM 845 N N . GLU A 1 100 ? 6.678 7.139 -9.603 1.00 95.06 100 GLU A N 1
ATOM 846 C CA . GLU A 1 100 ? 5.232 6.887 -9.763 1.00 95.06 100 GLU A CA 1
ATOM 847 C C . GLU A 1 100 ? 4.754 5.787 -8.801 1.00 95.06 100 GLU A C 1
ATOM 849 O O . GLU A 1 100 ? 3.713 5.917 -8.157 1.00 95.06 100 GLU A O 1
ATOM 854 N N . TRP A 1 101 ? 5.563 4.743 -8.635 1.00 94.44 101 TRP A N 1
ATOM 855 C CA . TRP A 1 101 ? 5.299 3.620 -7.748 1.00 94.44 101 TRP A CA 1
ATOM 856 C C . TRP A 1 101 ? 5.262 4.037 -6.275 1.00 94.44 101 TRP A C 1
ATOM 858 O O . TRP A 1 101 ? 4.321 3.661 -5.585 1.00 94.44 101 TRP A O 1
ATOM 868 N N . ILE A 1 102 ? 6.206 4.861 -5.800 1.00 92.75 102 ILE A N 1
ATOM 869 C CA . ILE A 1 102 ? 6.212 5.398 -4.425 1.00 92.75 102 ILE A CA 1
ATOM 870 C C . ILE A 1 102 ? 4.983 6.279 -4.170 1.00 92.75 102 ILE A C 1
ATOM 872 O O . ILE A 1 102 ? 4.326 6.133 -3.143 1.00 92.75 102 ILE A O 1
ATOM 876 N N . LYS A 1 103 ? 4.593 7.133 -5.125 1.00 91.62 103 LYS A N 1
ATOM 877 C CA . LYS A 1 103 ? 3.395 7.984 -4.988 1.00 91.62 103 LYS A CA 1
ATOM 878 C C . LYS A 1 103 ? 2.107 7.185 -4.765 1.00 91.62 103 LYS A C 1
ATOM 880 O O . LYS A 1 103 ? 1.175 7.704 -4.151 1.00 91.62 103 LYS A O 1
ATOM 885 N N . LEU A 1 104 ? 2.030 5.938 -5.245 1.00 89.94 104 LEU A N 1
ATOM 886 C CA . LEU A 1 104 ? 0.882 5.074 -4.958 1.00 89.94 104 LEU A CA 1
ATOM 887 C C . LEU A 1 104 ? 0.751 4.748 -3.465 1.00 89.94 104 LEU A C 1
ATOM 889 O O . LEU A 1 104 ? -0.376 4.634 -2.991 1.00 89.94 104 LEU A O 1
ATOM 893 N N . PHE A 1 105 ? 1.863 4.620 -2.734 1.00 84.25 105 PHE A N 1
ATOM 894 C CA . PHE A 1 105 ? 1.858 4.360 -1.290 1.00 84.25 105 PHE A CA 1
ATOM 895 C C . PHE A 1 105 ? 1.277 5.541 -0.540 1.00 84.25 105 PHE A C 1
ATOM 897 O O . PHE A 1 105 ? 0.321 5.385 0.216 1.00 84.25 105 PHE A O 1
ATOM 904 N N . ASP A 1 106 ? 1.823 6.726 -0.812 1.00 82.94 106 ASP A N 1
ATOM 905 C CA . ASP A 1 106 ? 1.405 7.957 -0.153 1.00 82.94 106 ASP A CA 1
ATOM 906 C C . ASP A 1 106 ? -0.082 8.208 -0.383 1.00 82.94 106 ASP A C 1
ATOM 908 O O . ASP A 1 106 ? -0.797 8.594 0.537 1.00 82.94 106 ASP A O 1
ATOM 912 N N . LYS A 1 107 ? -0.562 7.944 -1.604 1.00 86.06 107 LYS A N 1
ATOM 913 C CA . LYS A 1 107 ? -1.982 8.053 -1.926 1.00 86.06 107 LYS A CA 1
ATOM 914 C C . LYS A 1 107 ? -2.816 7.001 -1.198 1.00 86.06 107 LYS A C 1
ATOM 916 O O . LYS A 1 107 ? -3.886 7.334 -0.720 1.00 86.06 107 LYS A O 1
ATOM 921 N N . TYR A 1 108 ? -2.351 5.753 -1.122 1.00 87.12 108 TYR A N 1
ATOM 922 C CA . TYR A 1 108 ? -3.105 4.668 -0.494 1.00 87.12 108 TYR A CA 1
ATOM 923 C C . TYR A 1 108 ? -3.290 4.867 1.015 1.00 87.12 108 TYR A C 1
ATOM 925 O O . TYR A 1 108 ? -4.378 4.603 1.518 1.00 87.12 108 TYR A O 1
ATOM 933 N N . CYS A 1 109 ? -2.256 5.321 1.731 1.00 81.81 109 CYS A N 1
ATOM 934 C CA . CYS A 1 109 ? -2.346 5.525 3.179 1.00 81.81 109 CYS A CA 1
ATOM 935 C C . CYS A 1 109 ? -3.104 6.802 3.565 1.00 81.81 109 CYS A C 1
ATOM 937 O O . CYS A 1 109 ? -3.672 6.836 4.646 1.00 81.81 109 CYS A O 1
ATOM 939 N N . LYS A 1 110 ? -3.111 7.838 2.713 1.00 73.12 110 LYS A N 1
ATOM 940 C CA . LYS A 1 110 ? -3.776 9.133 2.972 1.00 73.12 110 LYS A CA 1
ATOM 941 C C . LYS A 1 110 ? -5.242 9.199 2.508 1.00 73.12 110 LYS A C 1
ATOM 943 O O . LYS A 1 110 ? -5.817 10.285 2.542 1.00 73.12 110 LYS A O 1
ATOM 948 N N . CYS A 1 111 ? -5.791 8.098 1.993 1.00 57.44 111 CYS A N 1
ATOM 949 C CA . CYS A 1 111 ? -7.193 7.999 1.580 1.00 57.44 111 CYS A CA 1
ATOM 950 C C . CYS A 1 111 ? -8.120 7.773 2.768 1.00 57.44 111 CYS A C 1
ATOM 952 O O . CYS A 1 111 ? -7.715 7.009 3.670 1.00 57.44 111 CYS A O 1
#

Sequence (111 aa):
MDTLLACHDGFLLGPWLESAKKLAQDEEQEKQFEWNARTQITLWFDNTKEEASLLRDYGNKYWSGLLQNYYGRRAAIYFKYLTQSLEEGSEFRLKDWRREWIKLFDKYCKC

pLDDT: mean 94.52, std 5.66, range [57.44, 98.5]

InterPro domains:
  IPR007781 Alpha-N-acetylglucosaminidase [PTHR12872] (1-107)
  IPR024732 Alpha-N-acetylglucosaminidase, C-terminal [PF12972] (1-108)

Radius of gyration: 15.99 Å; chains: 1; bounding box: 31×29×48 Å

Secondary structure (DSSP, 8-state):
-HHHHTTSGGGBHHHHHHHHHTT-SSHHHHHHHHHHHHHHTTT-S---SS---TTTTTT----BTHIIIIIIHHHHHHHHHHHHHHHHT----HHHHHHHHHHHHHHHHT-